Protein 6JK2 (pdb70)

Organism: NCBI:txid75321

B-factor: mean 19.29, std 7.54, range [12.64, 86.13]

Solvent-accessible surface area: 3586 Å² total; per-residue (Å²): 137,139,55,87,80,92,129,106,56,77,62,44,143,79,120,79,12,18,2,79,36,78,111,68,100,31,182,151,61,42,105,112,114,37,126,58,155,188,105,130

Radius of gyration: 11.86 Å; Cα contacts (8 Å, |Δi|>4): 62; chains: 1; bounding box: 38×20×18 Å

Foldseek 3Di:
DDFDFPDWDADPVQQKIWTQTPDDPRPDIDMDHHDDDDDD

Structure (mmCIF, N/CA/C/O backbone):
data_6JK2
#
_entry.id   6JK2
#
_cell.length_a   42.475
_cell.length_b   42.475
_cell.length_c   37.704
_cell.angle_alpha   90.00
_cell.angle_beta   90.00
_cell.angle_gamma   120.00
#
_symmetry.space_group_name_H-M   'P 63'
#
loop_
_entity.id
_entity.type
_entity.pdbx_description
1 polymer Lectin
2 non-polymer 'SULFATE ION'
3 water water
#
loop_
_atom_site.group_PDB
_atom_site.id
_atom_site.type_symbol
_atom_site.label_atom_id
_atom_site.label_alt_id
_atom_site.label_comp_id
_atom_site.label_asym_id
_atom_site.label_entity_id
_atom_site.label_seq_id
_atom_site.pdbx_PDB_ins_code
_atom_site.Cartn_x
_atom_site.Cartn_y
_atom_site.Cartn_z
_atom_site.occupancy
_atom_site.B_iso_or_equiv
_atom_site.auth_seq_id
_atom_site.auth_comp_id
_atom_site.auth_asym_id
_atom_site.auth_atom_id
_atom_site.pdbx_PDB_model_num
ATOM 1 N N . ALA A 1 1 ? 16.862 28.448 1.720 1.00 25.79 1 ALA A N 1
ATOM 2 C CA . ALA A 1 1 ? 16.309 29.426 0.747 1.00 24.23 1 ALA A CA 1
ATOM 3 C C . ALA A 1 1 ? 15.028 28.854 0.162 1.00 22.27 1 ALA 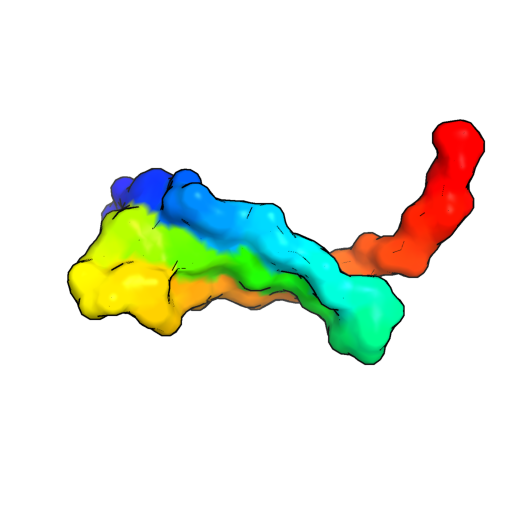A C 1
ATOM 4 O O . ALA A 1 1 ? 14.838 27.639 0.130 1.00 23.33 1 ALA A O 1
ATOM 6 N N . PRO A 1 2 ? 14.088 29.700 -0.296 1.00 20.22 2 PRO A N 1
ATOM 7 C CA . PRO A 1 2 ? 12.838 29.179 -0.822 1.00 19.08 2 PRO A CA 1
ATOM 8 C C . PRO A 1 2 ? 13.032 28.483 -2.166 1.00 17.39 2 PRO A C 1
ATOM 9 O O . PRO A 1 2 ? 13.703 29.004 -3.041 1.00 20.14 2 PRO A O 1
ATOM 13 N N . VAL A 1 3 ? 12.414 27.321 -2.292 1.00 16.03 3 VAL A N 1
ATOM 14 C CA . VAL A 1 3 ? 12.410 26.560 -3.561 1.00 15.97 3 VAL A CA 1
ATOM 1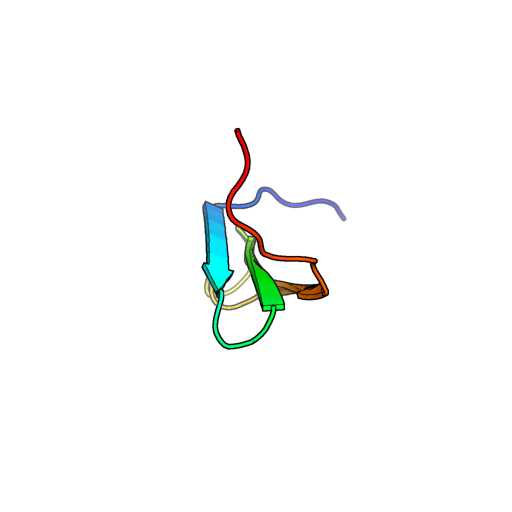5 C C . VAL A 1 3 ? 10.975 26.283 -3.955 1.00 15.37 3 VAL A C 1
ATOM 16 O O . VAL A 1 3 ? 10.074 26.177 -3.126 1.00 15.49 3 VAL A O 1
ATOM 20 N N . PRO A 1 4 ? 10.735 26.100 -5.262 1.00 16.29 4 PRO A N 1
ATOM 21 C CA . PRO A 1 4 ? 9.394 25.806 -5.733 1.00 16.67 4 PRO A CA 1
ATOM 22 C C . PRO A 1 4 ? 8.895 24.442 -5.276 1.00 15.18 4 PRO A C 1
ATOM 23 O O . PRO A 1 4 ? 9.661 23.511 -5.083 1.00 16.72 4 PRO A O 1
ATOM 27 N N . VAL A 1 5 ? 7.589 24.373 -5.100 1.00 16.65 5 VAL A N 1
ATOM 28 C CA . VAL A 1 5 ? 6.868 23.100 -4.916 1.00 15.40 5 VAL A CA 1
ATOM 29 C C . VAL A 1 5 ? 6.521 22.537 -6.288 1.00 16.69 5 VAL A C 1
ATOM 30 O O . VAL A 1 5 ? 5.935 23.244 -7.114 1.00 19.90 5 VAL A O 1
ATOM 34 N N . THR A 1 6 ? 6.873 21.282 -6.517 1.00 16.14 6 THR A N 1
ATOM 35 C CA . THR A 1 6 ? 6.595 20.563 -7.779 1.00 18.53 6 THR A CA 1
ATOM 36 C C . THR A 1 6 ? 5.268 19.811 -7.734 1.00 16.67 6 THR A C 1
ATOM 37 O O . THR A 1 6 ? 4.673 19.558 -8.801 1.00 18.72 6 THR A O 1
ATOM 41 N N . LYS A 1 7 ? 4.820 19.398 -6.559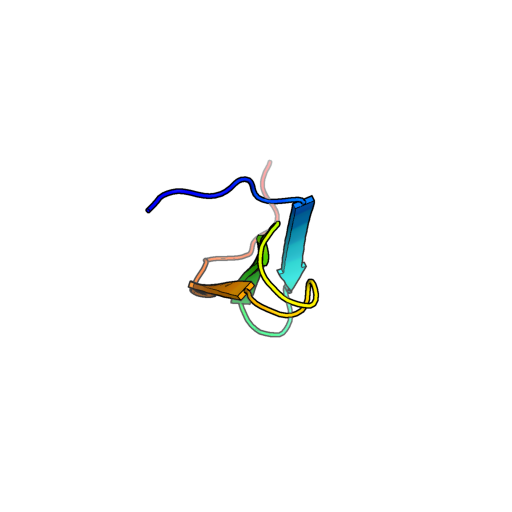 1.00 15.23 7 LYS A N 1
ATOM 42 C CA . LYS A 1 7 ? 3.580 18.616 -6.442 1.00 16.16 7 LYS A CA 1
ATOM 43 C C . LYS A 1 7 ? 3.068 18.782 -5.026 1.00 14.48 7 LYS A C 1
ATOM 44 O O . LYS A 1 7 ? 3.835 18.630 -4.079 1.00 15.12 7 LYS A O 1
ATOM 50 N N . LEU A 1 8 ? 1.790 19.091 -4.908 1.00 15.08 8 LEU A N 1
ATOM 51 C CA . LEU A 1 8 ? 1.125 19.217 -3.608 1.00 13.93 8 LEU A CA 1
ATOM 52 C C . LEU A 1 8 ? 0.042 18.151 -3.517 1.00 13.46 8 LEU A C 1
ATOM 53 O O . LEU A 1 8 ? -0.842 18.090 -4.382 1.00 14.43 8 LEU A O 1
ATOM 58 N N . VAL A 1 9 ? 0.113 17.342 -2.474 1.00 13.50 9 VAL A N 1
ATOM 59 C CA . VAL A 1 9 ? -0.894 16.295 -2.210 1.00 14.13 9 VAL A CA 1
ATOM 60 C C . VAL A 1 9 ? -1.374 16.453 -0.778 1.00 14.00 9 VAL A C 1
ATOM 61 O O . VAL A 1 9 ? -0.664 16.989 0.079 1.00 15.05 9 VAL A O 1
ATOM 65 N N . CYS A 1 10 ? -2.570 15.971 -0.518 1.00 14.14 10 CYS A N 1
ATOM 66 C CA . CYS A 1 10 ? -3.074 15.902 0.863 1.00 14.47 10 CYS A CA 1
ATOM 67 C C . CYS A 1 10 ? -3.716 14.542 1.063 1.00 15.32 10 CYS A C 1
ATOM 68 O O . CYS A 1 10 ? -4.116 13.889 0.105 1.00 16.74 10 CYS A O 1
ATOM 71 N N . ASP A 1 11 ? -3.843 14.163 2.315 1.00 16.58 11 ASP A N 1
ATOM 72 C CA . ASP A 1 11 ? -4.248 12.790 2.661 1.00 16.82 11 ASP A CA 1
ATOM 73 C C . ASP A 1 11 ? -5.311 12.863 3.745 1.00 16.92 11 ASP A C 1
ATOM 74 O O . ASP A 1 11 ? -4.998 13.276 4.870 1.00 17.32 11 ASP A O 1
ATOM 79 N N . GLY A 1 12 ? -6.531 12.464 3.406 1.00 17.56 12 GLY A N 1
ATOM 80 C CA . GLY A 1 12 ? -7.649 12.464 4.366 1.00 18.91 12 GLY A CA 1
ATOM 81 C C . GLY A 1 12 ? -7.544 11.364 5.403 1.00 19.30 12 GLY A C 1
ATOM 82 O O . GLY A 1 12 ? -8.375 11.362 6.325 1.00 23.50 12 GLY A O 1
ATOM 83 N N . ASP A 1 13 ? -6.597 10.436 5.257 1.00 19.14 13 ASP A N 1
ATOM 84 C CA . ASP A 1 13 ? -6.378 9.374 6.267 1.00 20.56 13 ASP A CA 1
ATOM 8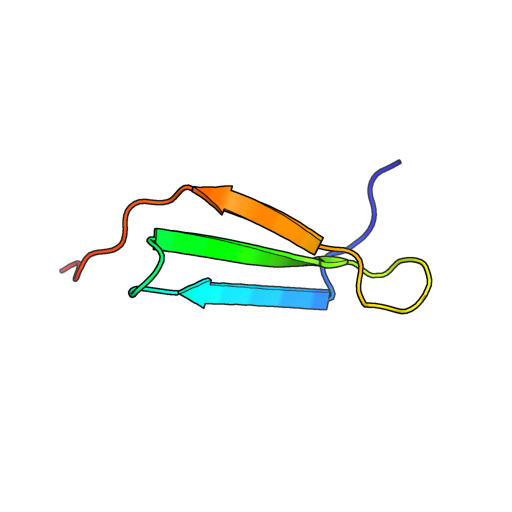5 C C . ASP A 1 13 ? -5.318 9.781 7.286 1.00 20.16 13 ASP A C 1
ATOM 86 O O . ASP A 1 13 ? -5.341 9.250 8.385 1.00 27.55 13 ASP A O 1
ATOM 91 N N . THR A 1 14 ? -4.402 10.668 6.946 1.00 17.41 14 THR A N 1
ATOM 92 C CA . THR A 1 14 ? -3.381 11.155 7.903 1.00 16.95 14 THR A CA 1
ATOM 93 C C . THR A 1 14 ? -3.636 12.601 8.334 1.00 15.48 14 THR A C 1
ATOM 94 O O . THR A 1 14 ? -2.978 13.038 9.289 1.00 16.25 14 THR A O 1
ATOM 98 N N . TYR A 1 15 ? -4.531 13.319 7.662 1.00 15.01 15 TYR A N 1
ATOM 99 C CA . TYR A 1 15 ? -4.780 14.751 7.941 1.00 14.99 15 TYR A CA 1
ATOM 100 C C . TYR A 1 15 ? -3.458 15.523 7.861 1.00 13.85 15 TYR A C 1
ATOM 101 O O . TYR A 1 15 ? -3.115 16.342 8.727 1.00 13.94 15 TYR A O 1
ATOM 110 N N . LYS A 1 16 ? -2.743 15.304 6.764 1.00 13.85 16 LYS A N 1
ATOM 111 C CA . LYS A 1 16 ? -1.517 16.049 6.456 1.00 13.59 16 LYS A CA 1
ATOM 112 C C . LYS A 1 16 ? -1.501 16.369 4.973 1.00 13.36 16 LYS A C 1
ATOM 113 O O . LYS A 1 16 ? -2.000 15.581 4.145 1.00 14.85 16 LYS A O 1
ATOM 119 N N . CYS A 1 17 ? -0.861 17.475 4.637 1.00 12.80 17 CYS A N 1
ATOM 120 C CA . CYS A 1 17 ? -0.493 17.785 3.250 1.00 12.80 17 CYS A CA 1
ATOM 121 C C . CYS A 1 17 ? 1.021 17.684 3.114 1.00 12.64 17 CYS A C 1
ATOM 122 O O . CYS A 1 17 ? 1.764 17.990 4.057 1.00 13.25 17 CYS A O 1
ATOM 125 N N . THR A 1 18 ? 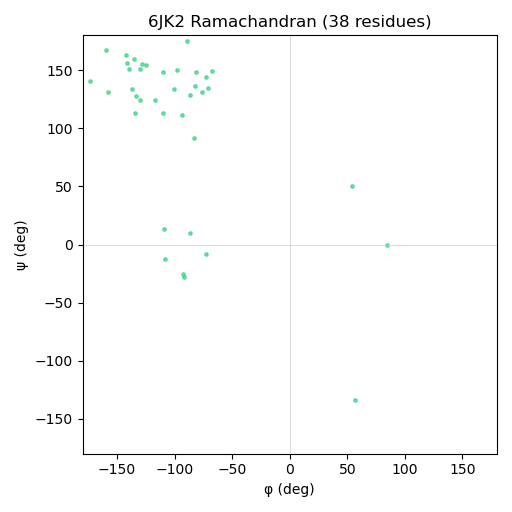1.438 17.294 1.921 1.00 13.31 18 THR A N 1
ATOM 126 C CA . THR A 1 18 ? 2.847 17.067 1.580 1.00 13.55 18 THR A CA 1
ATOM 127 C C . THR A 1 18 ? 3.155 17.817 0.288 1.00 13.42 18 THR A C 1
ATOM 128 O O . THR A 1 18 ? 2.480 17.586 -0.733 1.00 13.98 18 THR A O 1
ATOM 132 N N . ALA A 1 19 ? 4.159 18.673 0.349 1.00 13.41 19 ALA A N 1
ATOM 133 C CA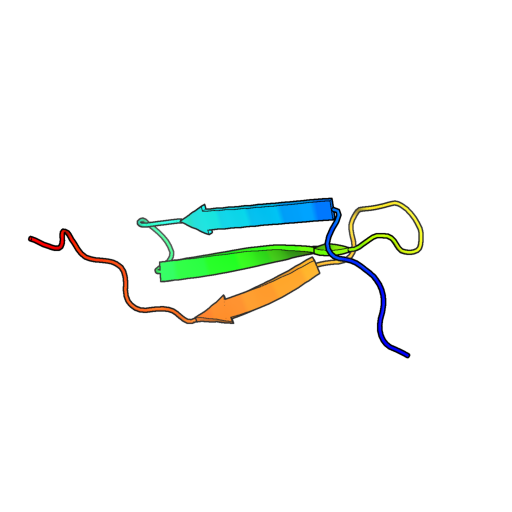 . ALA A 1 19 ? 4.634 19.444 -0.807 1.00 12.83 19 ALA A CA 1
ATOM 134 C C . ALA A 1 19 ? 5.997 18.902 -1.206 1.00 12.64 19 ALA A C 1
ATOM 135 O O . ALA A 1 19 ? 6.962 19.020 -0.441 1.00 13.81 19 ALA A O 1
ATOM 137 N N . TYR A 1 20 ? 6.076 18.288 -2.373 1.00 13.39 20 TYR A N 1
ATOM 138 C CA . TYR A 1 20 ? 7.351 17.823 -2.937 1.00 13.92 20 TYR A CA 1
ATOM 139 C C . TYR A 1 20 ? 8.085 19.030 -3.485 1.00 13.75 20 TYR A C 1
ATOM 140 O O . TYR A 1 20 ? 7.492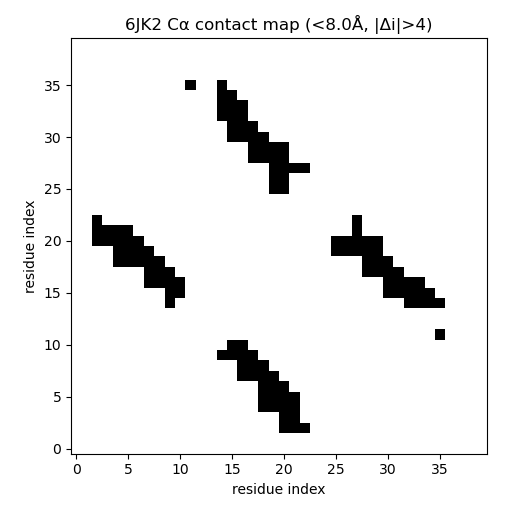 19.857 -4.197 1.00 15.45 20 TYR A O 1
ATOM 149 N N . LEU A 1 21 ? 9.351 19.144 -3.131 1.00 13.72 21 LEU A N 1
ATOM 150 C CA . LEU A 1 21 ? 10.146 20.334 -3.460 1.00 14.05 21 LEU A CA 1
ATOM 151 C C . LEU A 1 21 ? 10.999 20.101 -4.697 1.00 13.93 21 LEU A C 1
ATOM 152 O O . LEU A 1 21 ? 11.460 18.987 -4.955 1.00 14.84 21 LEU A O 1
ATOM 157 N N . ASP A 1 22 ? 11.252 21.167 -5.418 1.00 14.16 22 ASP A N 1
ATOM 158 C CA . ASP A 1 22 ? 12.267 21.179 -6.482 1.00 14.51 22 ASP A CA 1
ATOM 159 C C . ASP A 1 22 ? 13.617 21.422 -5.828 1.00 14.51 22 ASP A C 1
ATOM 160 O O . ASP A 1 22 ? 13.983 22.584 -5.592 1.00 15.87 22 ASP A O 1
ATOM 165 N N . PHE A 1 23 ? 14.304 20.351 -5.479 1.00 14.67 23 PHE A N 1
ATOM 166 C CA . PHE A 1 23 ? 15.535 20.434 -4.685 1.00 15.00 23 PHE A CA 1
ATOM 167 C C . PHE A 1 23 ? 16.148 19.038 -4.611 1.00 15.02 23 PHE A C 1
ATOM 168 O O . PHE A 1 23 ? 15.463 18.037 -4.363 1.00 15.62 23 PHE A O 1
ATOM 176 N N . GLY A 1 24 ? 17.465 18.958 -4.700 1.00 15.88 24 GLY A N 1
ATOM 177 C CA . GLY A 1 24 ? 18.130 17.675 -4.439 1.00 16.27 24 GLY A CA 1
ATOM 178 C C . GLY A 1 24 ? 17.605 16.571 -5.351 1.00 15.72 24 GLY A C 1
ATOM 179 O O . GLY A 1 24 ? 17.431 16.813 -6.542 1.00 16.36 24 GLY A O 1
ATOM 180 N N . ASP A 1 25 ? 17.308 15.412 -4.778 1.00 15.86 25 ASP A N 1
ATOM 181 C CA . ASP A 1 25 ? 16.863 14.235 -5.555 1.00 15.96 25 ASP A CA 1
ATOM 182 C C . ASP A 1 25 ? 15.351 14.217 -5.785 1.00 15.44 25 ASP A C 1
ATOM 183 O O . ASP A 1 25 ? 14.860 13.216 -6.306 1.00 16.51 25 ASP A O 1
ATOM 188 N N . GLY A 1 26 ? 14.634 15.290 -5.467 1.00 15.41 26 GLY A N 1
ATOM 189 C CA . GLY A 1 26 ? 13.183 15.341 -5.700 1.00 15.26 26 GLY A CA 1
ATOM 190 C C . GLY A 1 26 ? 12.372 14.713 -4.578 1.00 15.11 26 GLY A C 1
ATOM 191 O O . GLY A 1 26 ? 11.140 14.707 -4.678 1.00 16.15 26 GLY A O 1
ATOM 192 N N . ARG A 1 27 ? 13.018 14.194 -3.528 1.00 15.18 27 ARG A N 1
ATOM 193 C CA . ARG A 1 27 ? 12.314 13.499 -2.430 1.00 15.70 27 ARG A CA 1
ATOM 194 C C . ARG A 1 27 ? 12.339 14.322 -1.144 1.00 15.12 27 ARG A C 1
ATOM 195 O O . ARG A 1 27 ? 11.960 13.780 -0.095 1.00 16.92 27 ARG A O 1
ATOM 203 N N . TRP A 1 28 ? 12.702 15.595 -1.217 1.00 14.06 28 TRP A N 1
ATOM 204 C CA . TRP A 1 28 ? 12.507 16.487 -0.069 1.00 14.26 28 TRP A CA 1
ATOM 205 C C . TRP A 1 28 ? 11.064 16.974 -0.078 1.00 13.87 28 TRP A C 1
ATOM 206 O O . TRP A 1 28 ? 10.539 17.354 -1.137 1.00 14.71 28 TRP A O 1
ATOM 217 N N . VAL A 1 29 ? 10.480 16.968 1.104 1.00 13.56 29 VAL A N 1
ATOM 218 C CA . VAL A 1 29 ? 9.089 17.419 1.257 1.00 13.59 29 VAL A CA 1
ATOM 219 C C . VAL A 1 29 ? 9.006 18.412 2.395 1.00 13.32 29 VAL A C 1
ATOM 220 O O . VAL A 1 29 ? 9.734 18.330 3.393 1.00 14.48 29 VAL A O 1
ATOM 224 N N . ALA A 1 30 ? 8.038 19.283 2.256 1.00 12.83 30 ALA A N 1
ATOM 225 C CA . ALA A 1 30 ? 7.442 20.002 3.385 1.00 12.75 30 ALA A CA 1
ATOM 226 C C . ALA A 1 30 ? 6.139 19.292 3.712 1.00 12.74 30 ALA A C 1
ATOM 227 O O . ALA A 1 30 ? 5.371 18.964 2.810 1.00 15.49 30 ALA A O 1
ATOM 229 N N . GLN A 1 31 ? 5.894 19.034 4.983 1.00 12.76 31 GLN A N 1
ATOM 230 C CA . GLN A 1 31 ? 4.676 18.320 5.396 1.00 12.96 31 GLN A CA 1
ATOM 231 C C . GLN A 1 31 ? 4.106 19.009 6.621 1.00 12.98 31 GLN A C 1
ATOM 232 O O . GLN A 1 31 ? 4.854 19.326 7.560 1.00 14.21 31 GLN A O 1
ATOM 238 N N . TRP A 1 32 ? 2.809 19.230 6.604 1.00 12.80 32 TRP A N 1
ATOM 239 C CA . TRP A 1 32 ? 2.134 19.938 7.708 1.00 13.20 32 TRP A CA 1
ATOM 240 C C . TRP A 1 32 ? 0.788 19.307 7.992 1.00 13.06 32 TRP A C 1
ATOM 241 O O . TRP A 1 32 ? 0.161 18.668 7.144 1.00 13.24 32 TRP A O 1
ATOM 252 N N . ASP A 1 33 ? 0.368 19.529 9.224 1.00 13.36 33 ASP A N 1
ATOM 253 C CA . ASP A 1 33 ? -0.945 19.093 9.685 1.00 13.79 33 ASP A CA 1
ATOM 254 C C . ASP A 1 33 ? -2.039 19.951 9.074 1.00 14.05 33 ASP A C 1
ATOM 255 O O . ASP A 1 33 ? -1.862 21.177 8.897 1.00 15.26 33 ASP A O 1
ATOM 260 N N . THR A 1 34 ? -3.167 19.322 8.781 1.00 13.64 34 THR A N 1
ATOM 261 C CA . THR A 1 34 ? -4.331 20.041 8.284 1.00 13.89 34 THR A CA 1
ATOM 262 C C . THR A 1 34 ? -5.609 19.463 8.858 1.00 13.67 34 THR A C 1
ATOM 263 O O . THR A 1 34 ? -5.640 18.335 9.335 1.00 15.73 34 THR A O 1
ATOM 267 N N . ASN A 1 35 ? -6.660 20.251 8.750 1.00 13.67 35 ASN A N 1
ATOM 268 C CA . ASN A 1 35 ? -8.034 19.743 8.843 1.00 13.94 35 ASN A CA 1
ATOM 269 C C . ASN A 1 35 ? -8.377 19.176 7.473 1.00 14.06 35 ASN A C 1
ATOM 270 O O . ASN A 1 35 ? -7.864 19.679 6.466 1.00 14.58 35 ASN A O 1
ATOM 275 N N . VAL A 1 36 ? -9.213 18.156 7.433 1.00 14.89 36 VAL A N 1
ATOM 276 C CA . VAL A 1 36 ? -9.749 17.618 6.164 1.00 15.25 36 VAL A CA 1
ATOM 277 C C . VAL A 1 36 ? -11.238 17.432 6.363 1.00 15.98 36 VAL A C 1
ATOM 278 O O . VAL A 1 36 ? -11.640 16.786 7.332 1.00 18.23 36 VAL A O 1
ATOM 282 N N . PHE A 1 37 ? -12.042 17.970 5.476 1.00 15.90 37 PHE A N 1
ATOM 283 C CA . PHE A 1 37 ? -13.501 17.848 5.630 1.00 16.55 37 PHE A CA 1
ATOM 284 C C . PHE A 1 37 ? -14.154 18.091 4.285 1.00 15.68 37 PHE A C 1
ATOM 285 O O . PHE A 1 37 ? -13.547 18.572 3.316 1.00 15.02 37 PHE A O 1
ATOM 293 N N . HIS A 1 38 ? -15.419 17.749 4.270 1.00 16.56 38 HIS A N 1
ATOM 294 C CA . HIS A 1 38 ? -16.266 17.881 3.075 1.00 16.65 38 HIS A CA 1
ATOM 295 C C . HIS A 1 38 ? -16.962 19.232 3.182 1.00 17.38 38 HIS A C 1
ATOM 296 O O . HIS A 1 38 ? -17.735 19.429 4.109 1.00 21.59 38 HIS A O 1
ATOM 303 N N . THR A 1 39 ? -16.602 20.169 2.319 1.00 17.88 39 THR A N 1
ATOM 304 C CA . THR A 1 39 ? -17.133 21.549 2.369 1.00 19.49 39 THR A CA 1
ATOM 305 C C . THR A 1 39 ? -18.416 21.641 1.540 1.00 21.61 39 THR A C 1
ATOM 306 O O . THR A 1 39 ? -18.790 20.657 0.854 1.00 23.91 39 THR A O 1
ATOM 310 N N . GLY A 1 40 ? -19.057 22.806 1.577 1.00 24.09 40 GLY A N 1
ATOM 311 C CA . GLY A 1 40 ? -20.274 23.070 0.799 1.00 24.32 40 GLY A CA 1
ATOM 312 C C . GLY A 1 40 ? -19.991 23.232 -0.683 1.00 25.79 40 GLY A C 1
ATOM 313 O O . GLY A 1 40 ? -18.861 23.294 -1.165 1.00 28.14 40 GLY A O 1
#

Nearest PDB structures (foldseek):
  6fx1-assembly2_E  TM=1.002E+00  e=1.136E-06  Pholiota squarrosa
  6fx2-assembly2_B  TM=9.850E-01  e=1.900E-06  Pholiota squarrosa
  7vu9-assembly2_D  TM=9.757E-01  e=1.900E-06  Pholiota squarrosa
  6fx1-assembly4_K  TM=1.003E+00  e=2.619E-06  Pholiota squarrosa
  5xzk-assembly1_A  TM=9.239E-01  e=1.919E-05  Pholiota squarro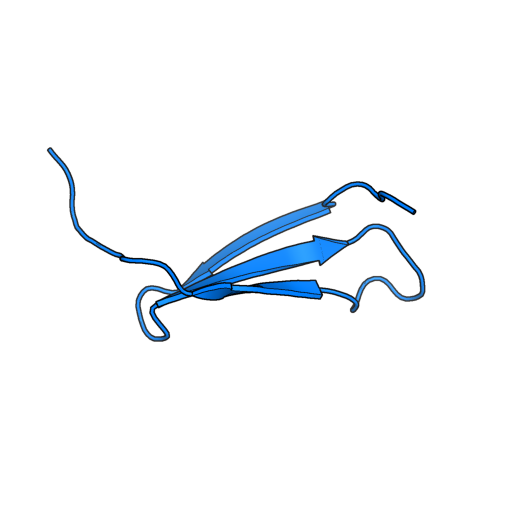sa

Sequence (40 aa):
APVPVTKLVCDGDTYKCTAYLDFGDGRWVAQWDTNVFHTG

Secondary structure (DSSP, 8-state):
----EEEEEEETTTTEEEEEESSTTTT-EEEEE-------